Protein AF-A0A8I2YG56-F1 (afdb_monomer)

Mean predicted aligned error: 8.92 Å

Foldseek 3Di:
DDFFDADPVRHGDDDPPPVVLVCVVWVKDADADPDGDPVDDPVCRVVPGGDIDTPPPDDPVSVVVSVVVD

Nearest PDB structures (foldseek):
  6tnn-assembly1_s 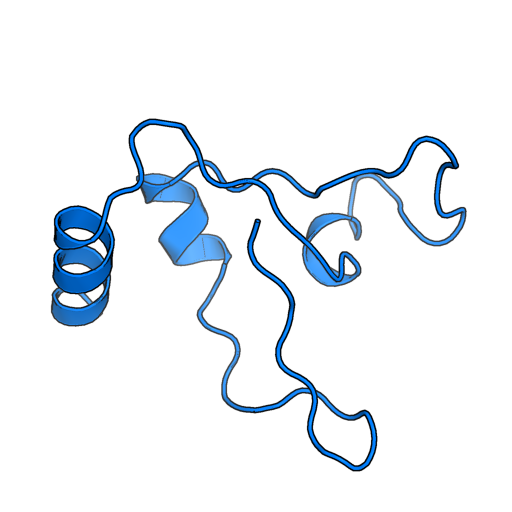 TM=2.864E-01  e=8.981E+00  Bacillus subtilis subsp. subtilis str. 16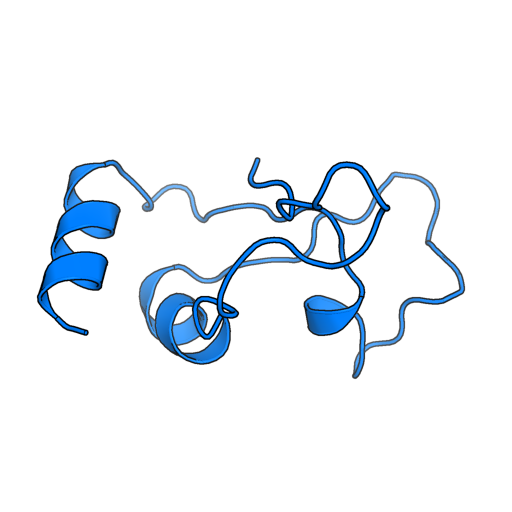8
  7jil-assembly1_e  TM=2.560E-01  e=7.843E+00  Flavobacterium johnsoniae

Secondary structure (DSSP, 8-state):
-EE--B-TTSSBPSS---HHHHHHHH--EE---SS--TT--TTTHHHH-SEEEPPTT--HHHHHHHHH--

Radius of gyration: 13.11 Å; Cα contacts (8 Å, |Δi|>4): 57; chains: 1; bounding box: 31×23×29 Å

Organism: NCBI:txid495285

Sequence (70 aa):
MLKRAKRANGSDFCDVFPLDQLRSYVHITPHFSAIADNRLTHSNSILASESFFLNRYFDTDLFYAVLQAM

Structure (mmCIF, N/CA/C/O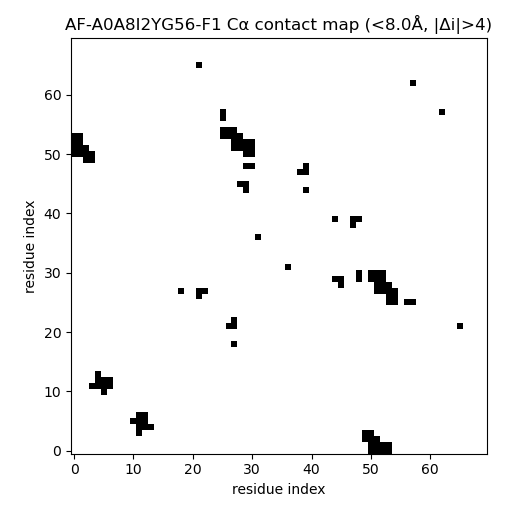 backbone):
data_AF-A0A8I2YG56-F1
#
_entry.id   AF-A0A8I2YG56-F1
#
loop_
_atom_site.group_PDB
_atom_site.id
_atom_site.type_symbol
_atom_site.label_atom_id
_atom_site.label_alt_id
_atom_site.label_comp_id
_atom_site.label_asym_id
_atom_site.label_entity_id
_atom_site.label_seq_id
_atom_site.pdbx_PDB_ins_code
_atom_site.Cartn_x
_atom_site.Cartn_y
_atom_site.Cartn_z
_atom_site.occupancy
_atom_site.B_iso_or_equiv
_atom_site.auth_seq_id
_atom_site.auth_comp_id
_atom_site.auth_asym_id
_atom_site.auth_atom_id
_atom_site.pdbx_PDB_model_num
ATOM 1 N N . MET A 1 1 ? 0.557 8.915 -0.496 1.00 66.44 1 MET A N 1
ATOM 2 C CA . MET A 1 1 ? 1.242 7.661 -0.878 1.00 66.44 1 MET A CA 1
ATOM 3 C C . MET A 1 1 ? 1.583 6.915 0.396 1.00 66.44 1 MET A C 1
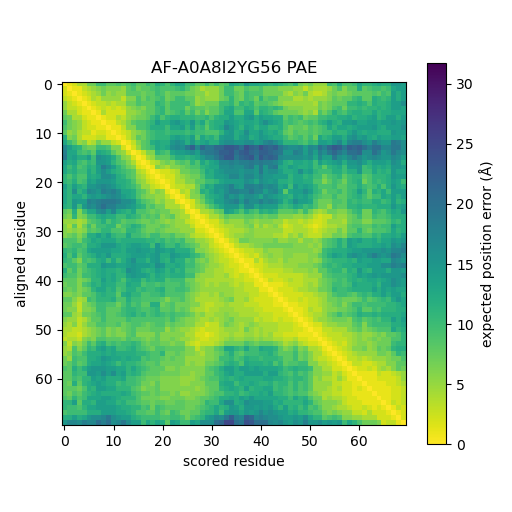ATOM 5 O O . MET A 1 1 ? 2.256 7.490 1.244 1.00 66.44 1 MET A O 1
ATOM 9 N N . LEU A 1 2 ? 1.082 5.694 0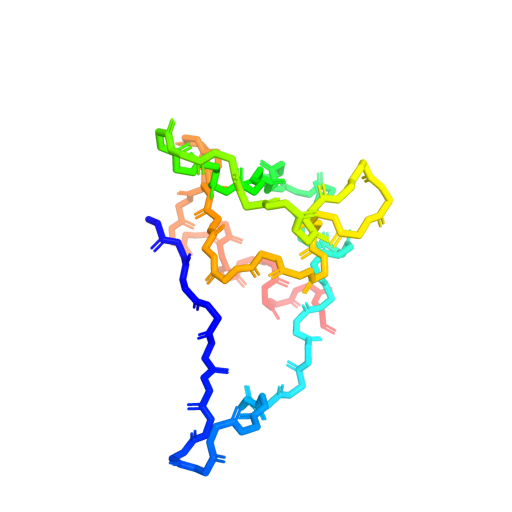.550 1.00 71.56 2 LEU A N 1
ATOM 10 C CA . LEU A 1 2 ? 1.384 4.841 1.701 1.00 71.56 2 LEU A CA 1
ATOM 11 C C . LEU A 1 2 ? 2.665 4.056 1.420 1.00 71.56 2 LEU A C 1
ATOM 13 O O . LEU A 1 2 ? 2.872 3.631 0.284 1.00 71.56 2 LEU A O 1
ATOM 17 N N . LYS A 1 3 ? 3.513 3.879 2.434 1.00 73.12 3 LYS A N 1
ATOM 18 C CA . LYS A 1 3 ? 4.708 3.028 2.373 1.00 73.12 3 LYS A CA 1
ATOM 19 C C . LYS A 1 3 ? 4.588 1.928 3.419 1.00 73.12 3 LYS A C 1
ATOM 21 O O . LYS A 1 3 ? 4.132 2.197 4.529 1.00 73.12 3 LYS A O 1
ATOM 26 N N . ARG A 1 4 ? 5.009 0.712 3.073 1.00 72.75 4 ARG A N 1
ATOM 27 C CA . ARG A 1 4 ? 5.076 -0.403 4.024 1.00 72.75 4 ARG A CA 1
ATOM 28 C C . ARG A 1 4 ? 6.066 -0.060 5.140 1.00 72.75 4 ARG A C 1
ATOM 30 O O . ARG A 1 4 ? 7.201 0.326 4.862 1.00 72.75 4 ARG A O 1
ATOM 37 N N . ALA A 1 5 ? 5.638 -0.194 6.392 1.00 73.44 5 ALA A N 1
ATOM 38 C CA . ALA A 1 5 ? 6.523 -0.023 7.536 1.00 73.44 5 ALA A CA 1
ATOM 39 C C . ALA A 1 5 ? 7.419 -1.263 7.679 1.00 73.44 5 ALA A C 1
ATOM 41 O O . ALA A 1 5 ? 6.929 -2.391 7.743 1.00 73.44 5 ALA A O 1
ATOM 42 N N . LYS A 1 6 ? 8.737 -1.054 7.735 1.00 74.88 6 LYS A N 1
ATOM 43 C CA . LYS A 1 6 ? 9.724 -2.104 8.015 1.00 74.88 6 LYS A CA 1
ATOM 44 C C . LYS A 1 6 ? 10.427 -1.805 9.335 1.00 74.88 6 LYS A C 1
ATOM 46 O O . LYS A 1 6 ? 10.648 -0.648 9.688 1.00 74.88 6 LYS A O 1
ATOM 51 N N . ARG A 1 7 ? 10.763 -2.857 10.076 1.00 77.31 7 ARG A N 1
ATOM 52 C CA . ARG A 1 7 ? 11.627 -2.801 11.258 1.00 77.31 7 ARG A CA 1
ATOM 53 C C . ARG A 1 7 ? 13.032 -2.385 10.832 1.00 77.31 7 ARG A C 1
ATOM 55 O O . ARG A 1 7 ? 13.413 -2.520 9.672 1.00 77.31 7 ARG A O 1
ATOM 62 N N . ALA A 1 8 ? 13.832 -1.935 11.797 1.00 81.31 8 ALA A N 1
ATOM 63 C CA . ALA A 1 8 ? 15.227 -1.555 11.562 1.00 81.31 8 ALA A CA 1
ATOM 64 C C . ALA A 1 8 ? 16.081 -2.699 10.973 1.00 81.31 8 ALA A C 1
ATOM 66 O O . ALA A 1 8 ? 17.056 -2.443 10.279 1.00 81.31 8 ALA A O 1
ATOM 67 N N . ASN A 1 9 ? 15.693 -3.957 11.209 1.00 81.50 9 ASN A N 1
ATOM 68 C CA . ASN A 1 9 ? 16.328 -5.151 10.643 1.00 81.50 9 ASN A CA 1
ATOM 69 C C . ASN A 1 9 ? 15.784 -5.545 9.250 1.00 81.50 9 ASN A C 1
ATOM 71 O O . ASN A 1 9 ? 16.127 -6.611 8.745 1.00 81.50 9 ASN A O 1
ATOM 75 N N . GLY A 1 10 ? 14.916 -4.731 8.641 1.00 71.31 10 GLY A N 1
ATOM 76 C CA . GLY A 1 10 ? 14.356 -4.961 7.309 1.00 71.31 10 GLY A CA 1
ATOM 77 C C . GLY A 1 10 ? 13.182 -5.939 7.243 1.00 71.31 10 GLY A C 1
ATOM 78 O O . GLY A 1 10 ? 12.594 -6.073 6.170 1.00 71.31 10 GLY A O 1
ATOM 79 N N . SER A 1 11 ? 12.802 -6.590 8.347 1.00 75.25 11 SER A N 1
ATOM 80 C CA . SER A 1 11 ? 11.579 -7.399 8.387 1.00 75.25 11 SER A CA 1
ATOM 81 C C . SER A 1 11 ? 10.345 -6.503 8.518 1.00 75.25 11 SER A C 1
ATOM 83 O O . SER A 1 11 ? 10.445 -5.358 8.958 1.00 75.25 11 SER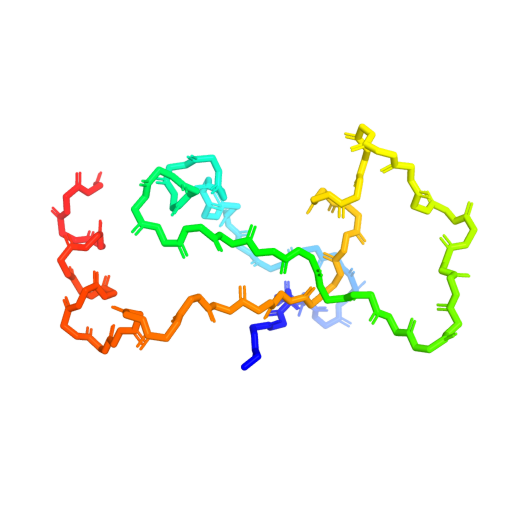 A O 1
ATOM 85 N N . ASP A 1 12 ? 9.164 -7.005 8.182 1.00 69.75 12 ASP A N 1
ATOM 86 C CA . ASP A 1 12 ? 7.940 -6.201 8.254 1.00 69.75 12 ASP A CA 1
ATOM 87 C C . ASP A 1 12 ? 7.625 -5.756 9.705 1.00 69.75 12 ASP A C 1
ATOM 89 O O . ASP A 1 12 ? 7.852 -6.495 10.677 1.00 69.75 12 ASP A O 1
ATOM 93 N N . PHE A 1 13 ? 7.185 -4.499 9.872 1.00 61.38 13 PHE A N 1
ATOM 94 C CA . PHE A 1 13 ? 6.840 -3.911 11.174 1.00 61.38 13 PHE A CA 1
ATOM 95 C C . PHE A 1 13 ? 5.332 -4.000 11.426 1.00 61.38 13 PHE A C 1
ATOM 97 O O . PHE A 1 13 ? 4.558 -3.337 10.743 1.00 61.38 13 PHE A O 1
ATOM 104 N N . CYS A 1 14 ? 4.973 -4.748 12.475 1.00 49.69 14 CYS A N 1
ATOM 105 C CA . CYS A 1 14 ? 3.616 -5.008 12.973 1.00 49.69 14 CYS A CA 1
ATOM 106 C C . CYS A 1 14 ? 2.670 -5.754 12.026 1.00 49.69 14 CYS A C 1
ATOM 108 O O . CYS A 1 14 ? 2.923 -5.895 10.831 1.00 49.69 14 CYS A O 1
ATOM 110 N N . ASP A 1 15 ? 1.612 -6.286 12.643 1.00 51.31 15 ASP A N 1
ATOM 111 C CA . ASP A 1 15 ? 0.556 -7.063 12.012 1.00 51.31 15 ASP A CA 1
ATOM 112 C C . ASP A 1 15 ? 0.082 -6.385 10.735 1.00 51.31 15 ASP A C 1
ATOM 114 O O . ASP A 1 15 ? -0.199 -5.184 10.693 1.00 51.31 15 ASP A O 1
ATOM 118 N N . VAL A 1 16 ? 0.053 -7.189 9.676 1.00 55.03 16 VAL A N 1
ATOM 119 C CA . VAL A 1 16 ? -0.484 -6.824 8.377 1.00 55.03 16 VAL A CA 1
ATOM 120 C C . VAL A 1 16 ? -1.887 -6.299 8.633 1.00 55.03 16 VAL A C 1
ATOM 122 O O . VAL A 1 16 ? -2.792 -7.086 8.892 1.00 55.03 16 VAL A O 1
ATOM 125 N N . PHE A 1 17 ? -2.077 -4.979 8.571 1.00 56.75 17 PHE A N 1
ATOM 126 C CA . PHE A 1 17 ? -3.412 -4.430 8.377 1.00 56.75 17 PHE A CA 1
ATOM 127 C C . PHE A 1 17 ? -3.947 -5.179 7.158 1.00 56.75 17 PHE A C 1
ATOM 129 O O . PHE A 1 17 ? -3.289 -5.076 6.113 1.00 56.75 17 PHE A O 1
ATOM 136 N N . PRO A 1 18 ? -5.006 -6.006 7.270 1.00 59.44 18 PRO A N 1
ATOM 137 C CA . PRO A 1 18 ? -5.418 -6.848 6.165 1.00 59.44 18 PRO A CA 1
ATOM 138 C C . PRO A 1 18 ? -5.796 -5.907 5.034 1.00 59.44 18 PRO A C 1
ATOM 140 O O . PRO A 1 18 ? -6.847 -5.265 5.056 1.00 59.44 18 PRO A O 1
ATOM 143 N N . LEU A 1 19 ? -4.889 -5.758 4.067 1.00 59.59 19 LEU A N 1
ATOM 144 C CA . LEU A 1 19 ? -5.093 -4.882 2.919 1.00 59.59 19 LEU A CA 1
ATOM 145 C C . LEU A 1 19 ? -6.390 -5.281 2.225 1.00 59.59 19 LEU A C 1
ATOM 147 O O . LEU A 1 19 ? -7.069 -4.420 1.691 1.00 59.59 19 LEU A O 1
ATOM 151 N N . ASP A 1 20 ? -6.750 -6.557 2.326 1.00 59.16 20 ASP A N 1
ATOM 152 C CA . ASP A 1 20 ? -7.998 -7.198 1.939 1.00 59.16 20 ASP A CA 1
ATOM 153 C C . ASP A 1 20 ? -9.240 -6.488 2.509 1.00 59.16 20 ASP A C 1
ATOM 155 O O . ASP A 1 20 ? -10.177 -6.208 1.761 1.00 59.16 20 ASP A O 1
ATOM 159 N N . GLN A 1 21 ? -9.237 -6.126 3.799 1.00 59.47 21 GLN A N 1
ATOM 160 C CA . GLN A 1 21 ? -10.342 -5.406 4.445 1.00 59.47 21 GLN A CA 1
ATOM 161 C C . GLN A 1 21 ? -10.392 -3.950 3.981 1.00 59.47 21 GLN A C 1
ATOM 163 O O . GLN A 1 21 ? -11.453 -3.466 3.581 1.00 59.47 21 GLN A O 1
ATOM 168 N N . LEU A 1 22 ? -9.238 -3.275 3.917 1.00 61.97 22 LEU A N 1
ATOM 169 C CA . LEU A 1 22 ? -9.157 -1.905 3.400 1.00 61.97 22 LEU A CA 1
ATOM 170 C C . LEU A 1 22 ? -9.473 -1.826 1.896 1.00 61.97 22 LEU A C 1
ATOM 172 O O . LEU A 1 22 ? -9.913 -0.787 1.409 1.00 61.97 22 LEU A O 1
ATOM 176 N N . ARG A 1 23 ? -9.271 -2.909 1.138 1.00 61.06 23 ARG A N 1
ATOM 177 C CA . ARG A 1 23 ? -9.496 -2.959 -0.313 1.00 61.06 23 ARG A CA 1
ATOM 178 C C . ARG A 1 23 ? -10.948 -2.703 -0.668 1.00 61.06 23 ARG A C 1
ATOM 180 O O . ARG A 1 23 ? -11.203 -2.008 -1.649 1.00 61.06 23 ARG A O 1
ATOM 187 N N . SER A 1 24 ? -11.857 -3.246 0.144 1.00 62.53 24 SER A N 1
ATOM 188 C CA . SER A 1 24 ? -13.301 -3.080 -0.027 1.00 62.53 24 SER A CA 1
ATOM 189 C C . SER A 1 24 ? -13.745 -1.624 0.162 1.00 62.53 24 SER A C 1
ATOM 191 O O . SER A 1 24 ? -14.616 -1.161 -0.568 1.00 62.53 24 SER A O 1
ATOM 193 N N . TYR A 1 25 ? -13.087 -0.884 1.062 1.00 59.06 25 TYR A N 1
ATOM 194 C CA . TYR A 1 25 ? -13.455 0.492 1.412 1.00 59.06 25 TYR A CA 1
ATOM 195 C C . TYR A 1 25 ? -12.675 1.565 0.644 1.00 59.06 25 TYR A C 1
ATOM 197 O O . TYR A 1 25 ? -13.192 2.651 0.398 1.00 59.06 25 TYR A O 1
ATOM 205 N N . VAL A 1 26 ? -11.425 1.288 0.265 1.00 63.97 26 VAL A N 1
ATOM 206 C CA . VAL A 1 26 ? -10.459 2.340 -0.097 1.00 63.97 26 VAL A CA 1
ATOM 207 C C . VAL A 1 26 ? -9.886 2.190 -1.506 1.00 63.97 26 VAL A C 1
ATOM 209 O O . VAL A 1 26 ? -9.234 3.103 -2.006 1.00 63.97 26 VAL A O 1
ATOM 212 N N . HIS A 1 27 ? -10.151 1.077 -2.192 1.00 69.12 27 HIS A N 1
ATOM 213 C CA . HIS A 1 27 ? -9.599 0.782 -3.518 1.00 69.12 27 HIS A CA 1
ATOM 214 C C . HIS A 1 27 ? -8.087 1.080 -3.604 1.00 69.12 27 HIS A C 1
ATOM 216 O O . HIS A 1 27 ? -7.620 1.966 -4.322 1.00 69.12 27 HIS A O 1
ATOM 222 N N . ILE A 1 28 ? -7.308 0.347 -2.805 1.00 72.69 28 ILE A N 1
ATOM 223 C CA . ILE A 1 28 ? -5.850 0.475 -2.779 1.00 72.69 28 ILE A CA 1
ATOM 224 C C . ILE A 1 28 ? -5.272 -0.043 -4.094 1.00 72.69 28 ILE A C 1
ATOM 226 O O . ILE A 1 28 ? -5.494 -1.198 -4.468 1.00 72.69 28 ILE A O 1
ATOM 230 N N . THR A 1 29 ? -4.478 0.796 -4.759 1.00 75.50 29 THR A N 1
ATOM 231 C CA . THR A 1 29 ? -3.761 0.423 -5.983 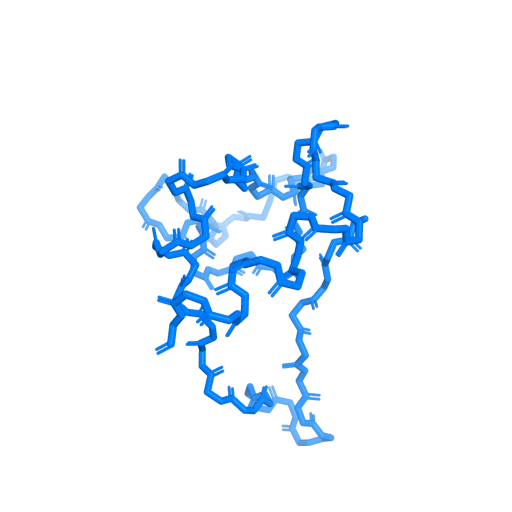1.00 75.50 29 THR A CA 1
ATOM 232 C C . THR A 1 29 ? -2.256 0.393 -5.711 1.00 75.50 29 THR A C 1
ATOM 234 O O . THR A 1 29 ? -1.728 1.372 -5.172 1.00 75.50 29 THR A O 1
ATOM 237 N N . PRO A 1 30 ? -1.541 -0.696 -6.056 1.00 74.81 30 PRO A N 1
ATOM 238 C CA . PRO A 1 30 ? -0.083 -0.715 -6.025 1.00 74.81 30 PRO A CA 1
ATOM 239 C C . PRO A 1 30 ? 0.499 0.461 -6.811 1.00 74.81 30 PRO A C 1
ATOM 241 O O . PRO A 1 30 ? 0.065 0.748 -7.928 1.00 74.81 30 PRO A O 1
ATOM 244 N N . HIS A 1 31 ? 1.468 1.163 -6.232 1.00 78.38 31 HIS A N 1
ATOM 245 C CA . HIS A 1 31 ? 2.169 2.215 -6.954 1.00 78.38 31 HIS A CA 1
ATOM 246 C C . HIS A 1 31 ? 3.285 1.587 -7.787 1.00 78.38 31 HIS A C 1
ATOM 248 O O . HIS A 1 31 ? 4.339 1.217 -7.269 1.00 78.38 31 HIS A O 1
ATOM 254 N N . PHE A 1 32 ? 3.038 1.475 -9.089 1.00 75.62 32 PHE A N 1
ATOM 255 C CA . PHE A 1 32 ? 4.049 1.057 -10.049 1.00 75.62 32 PHE A CA 1
ATOM 256 C C . PHE A 1 32 ? 4.929 2.249 -10.420 1.00 75.62 32 PHE A C 1
ATOM 258 O O . PHE A 1 32 ? 4.426 3.318 -10.767 1.00 75.62 32 PHE A O 1
ATOM 265 N N . SER A 1 33 ? 6.245 2.065 -10.329 1.00 73.12 33 SER A N 1
ATOM 266 C CA . SER A 1 33 ? 7.200 3.080 -10.768 1.00 73.12 33 SER A CA 1
ATOM 267 C C . SER A 1 33 ? 7.271 3.130 -12.300 1.00 73.12 33 SER A C 1
ATOM 269 O O . SER A 1 33 ? 6.778 2.230 -12.980 1.00 73.12 33 SER A O 1
ATOM 271 N N . ALA A 1 34 ? 7.928 4.154 -12.855 1.00 80.06 34 ALA A N 1
ATOM 272 C CA . ALA A 1 34 ? 8.182 4.237 -14.297 1.00 80.06 34 ALA A CA 1
ATOM 273 C C . ALA A 1 34 ? 8.956 3.017 -14.841 1.00 80.06 34 ALA A C 1
ATOM 275 O O . ALA A 1 34 ? 8.865 2.703 -16.025 1.00 80.06 34 ALA A O 1
ATOM 276 N N . ILE A 1 35 ? 9.695 2.322 -13.971 1.00 82.06 35 ILE A N 1
ATOM 277 C CA . ILE A 1 35 ? 10.344 1.047 -14.260 1.00 82.06 35 ILE A CA 1
ATOM 278 C C . ILE A 1 35 ? 9.503 -0.063 -13.622 1.00 82.06 35 ILE A C 1
ATOM 280 O O . ILE A 1 35 ? 9.249 -0.053 -12.414 1.00 82.06 35 ILE A O 1
ATOM 284 N N . ALA A 1 36 ? 9.073 -1.028 -14.433 1.00 73.62 36 ALA A N 1
ATOM 285 C CA . ALA A 1 36 ? 8.395 -2.212 -13.929 1.00 73.62 36 ALA A CA 1
ATOM 286 C C . ALA A 1 36 ? 9.365 -3.032 -13.064 1.00 73.62 36 ALA A C 1
ATOM 288 O O . ALA A 1 36 ? 10.436 -3.425 -13.528 1.00 73.62 36 ALA A O 1
ATOM 289 N N . ASP A 1 37 ? 8.989 -3.300 -11.814 1.00 77.94 37 ASP A N 1
ATOM 290 C CA . ASP A 1 37 ? 9.697 -4.272 -10.987 1.00 77.94 37 ASP A CA 1
ATOM 291 C C . ASP A 1 37 ? 9.372 -5.673 -11.520 1.00 77.94 37 ASP A C 1
ATOM 293 O O . ASP A 1 37 ? 8.226 -6.125 -11.480 1.00 77.94 37 ASP A O 1
ATOM 297 N N . ASN A 1 38 ? 10.391 -6.349 -12.050 1.00 78.69 38 ASN A N 1
ATOM 298 C CA . ASN A 1 38 ? 10.274 -7.668 -12.673 1.00 78.69 38 ASN A CA 1
ATOM 299 C C . ASN A 1 38 ? 9.863 -8.778 -11.692 1.00 78.69 38 ASN A C 1
ATOM 301 O O . ASN A 1 38 ? 9.525 -9.882 -12.121 1.00 78.69 38 ASN A O 1
ATOM 305 N N . ARG A 1 39 ? 9.875 -8.498 -10.385 1.00 79.38 39 ARG A N 1
ATOM 306 C CA . ARG A 1 39 ? 9.392 -9.404 -9.340 1.00 79.38 39 ARG A CA 1
ATOM 307 C C . ARG A 1 39 ? 7.873 -9.336 -9.182 1.00 79.38 39 ARG A C 1
ATOM 309 O O . ARG A 1 39 ? 7.294 -10.256 -8.598 1.00 79.38 39 ARG A O 1
ATOM 316 N N . LEU A 1 40 ? 7.236 -8.271 -9.679 1.00 78.44 40 LEU A N 1
ATOM 317 C CA . LEU A 1 40 ? 5.796 -8.060 -9.575 1.00 78.44 40 LEU A CA 1
ATOM 318 C C . LEU A 1 40 ? 5.054 -8.769 -10.712 1.00 78.44 40 LEU A C 1
ATOM 320 O O . LEU A 1 40 ? 5.273 -8.533 -11.896 1.00 78.44 40 LEU A O 1
ATOM 324 N N . THR A 1 41 ? 4.111 -9.614 -10.329 1.00 80.31 41 THR A N 1
ATOM 325 C CA . THR A 1 41 ? 3.137 -10.274 -11.191 1.00 80.31 41 THR A CA 1
ATOM 326 C C . THR A 1 41 ? 1.739 -9.797 -10.817 1.00 80.31 41 THR A C 1
ATOM 328 O O . THR A 1 41 ? 1.517 -9.227 -9.746 1.00 80.31 41 THR A O 1
ATOM 331 N N . HIS A 1 42 ? 0.751 -10.085 -11.665 1.00 74.00 42 HIS A N 1
ATOM 332 C CA . HIS A 1 42 ? -0.648 -9.799 -11.341 1.00 74.00 42 HIS A CA 1
ATOM 333 C C . HIS A 1 42 ? -1.061 -10.385 -9.975 1.00 74.00 42 HIS A C 1
ATOM 335 O O . HIS A 1 42 ? -1.734 -9.718 -9.194 1.00 74.00 42 HIS A O 1
ATOM 341 N N . SER A 1 43 ? -0.606 -11.602 -9.658 1.00 79.06 43 SER A N 1
ATOM 342 C CA . SER A 1 43 ? -0.980 -12.318 -8.436 1.00 79.06 43 SER A CA 1
ATOM 343 C C . SER A 1 43 ? -0.227 -11.871 -7.183 1.00 79.06 43 SER A C 1
ATOM 345 O O . SER A 1 43 ? -0.775 -11.997 -6.091 1.00 79.06 43 SER A O 1
ATOM 347 N N . ASN A 1 44 ? 0.998 -11.351 -7.304 1.00 77.19 44 ASN A N 1
ATOM 348 C CA . ASN A 1 44 ? 1.814 -10.983 -6.141 1.00 77.19 44 ASN A CA 1
ATOM 349 C C . ASN A 1 44 ? 1.968 -9.464 -5.947 1.00 77.19 44 ASN A C 1
ATOM 351 O O . ASN A 1 44 ? 2.475 -9.043 -4.910 1.00 77.19 44 ASN A O 1
ATOM 355 N N . SER A 1 45 ? 1.509 -8.646 -6.902 1.00 74.81 45 SER A N 1
ATOM 356 C CA . SER A 1 45 ? 1.739 -7.195 -6.920 1.00 74.81 45 SER A CA 1
ATOM 357 C C . SER A 1 45 ? 1.311 -6.491 -5.633 1.00 74.81 45 SER A C 1
ATOM 359 O O . SER A 1 45 ? 2.027 -5.629 -5.139 1.00 74.81 45 SER A O 1
ATOM 361 N N . ILE A 1 46 ? 0.182 -6.880 -5.045 1.00 75.25 46 ILE A N 1
ATOM 362 C CA . ILE A 1 46 ? -0.328 -6.286 -3.799 1.00 75.25 46 ILE A CA 1
ATOM 363 C C . ILE A 1 46 ? 0.543 -6.662 -2.601 1.00 75.25 46 ILE A C 1
ATOM 365 O O . ILE A 1 46 ? 0.813 -5.832 -1.741 1.00 75.25 46 ILE A O 1
ATOM 369 N N . LEU A 1 47 ? 0.989 -7.915 -2.537 1.00 73.19 47 LEU A N 1
ATOM 370 C CA . LEU A 1 47 ? 1.780 -8.417 -1.417 1.00 73.19 47 LEU A CA 1
ATOM 371 C C . LEU A 1 47 ? 3.220 -7.903 -1.484 1.00 73.19 47 LEU A C 1
ATOM 373 O O . LEU A 1 47 ? 3.790 -7.540 -0.460 1.00 73.19 47 LEU A O 1
ATOM 377 N N . ALA A 1 48 ? 3.786 -7.838 -2.688 1.00 73.88 48 ALA A N 1
ATOM 378 C CA . ALA A 1 48 ? 5.178 -7.478 -2.923 1.00 73.88 48 ALA A CA 1
ATOM 379 C C . ALA A 1 48 ? 5.411 -5.967 -3.090 1.00 73.88 48 ALA A C 1
ATOM 381 O O . ALA A 1 48 ? 6.553 -5.524 -3.002 1.00 73.88 48 ALA A O 1
ATOM 382 N N . SER A 1 49 ? 4.362 -5.161 -3.294 1.00 78.56 49 SER A N 1
ATOM 383 C CA . SER A 1 49 ? 4.530 -3.709 -3.403 1.00 78.56 49 SER A CA 1
ATOM 384 C C . SER A 1 49 ? 4.880 -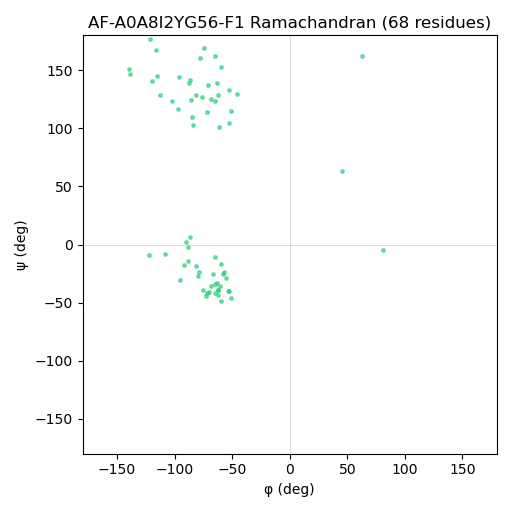3.064 -2.065 1.00 78.56 49 SER A C 1
ATOM 386 O O . SER A 1 49 ? 4.302 -3.353 -1.010 1.00 78.56 49 SER A O 1
ATOM 388 N N . GLU A 1 50 ? 5.829 -2.133 -2.134 1.00 76.38 50 GLU A N 1
ATOM 389 C CA . GLU A 1 50 ? 6.292 -1.345 -0.992 1.00 76.38 50 GLU A CA 1
ATOM 390 C C . GLU A 1 50 ? 5.534 -0.026 -0.839 1.00 76.38 50 GLU A C 1
ATOM 392 O O . GLU A 1 50 ? 5.569 0.585 0.231 1.00 76.38 50 GLU A O 1
ATOM 397 N N . SER A 1 51 ? 4.844 0.421 -1.893 1.00 78.06 51 SER A N 1
ATOM 398 C CA . SER A 1 51 ? 4.056 1.646 -1.861 1.00 78.06 51 SER A CA 1
ATOM 399 C C . SER A 1 51 ? 2.729 1.527 -2.596 1.00 78.06 51 SER A C 1
ATOM 401 O O . SER A 1 51 ? 2.589 0.756 -3.546 1.00 78.06 51 SER A O 1
ATOM 403 N N . PHE A 1 52 ? 1.752 2.302 -2.129 1.00 78.62 52 PHE A N 1
ATOM 404 C CA . PHE A 1 52 ? 0.380 2.254 -2.617 1.00 78.62 52 PHE A CA 1
ATOM 405 C C . PHE A 1 52 ? -0.222 3.649 -2.765 1.00 78.62 52 PHE A C 1
ATOM 407 O O . PHE A 1 52 ? 0.045 4.567 -1.971 1.00 78.62 52 PHE A O 1
ATOM 414 N N . PHE A 1 53 ? -1.081 3.782 -3.770 1.00 76.00 53 PHE A N 1
ATOM 415 C CA . PHE A 1 53 ? -1.995 4.901 -3.897 1.00 76.00 53 PHE A CA 1
ATOM 416 C C . PHE A 1 53 ? -3.288 4.615 -3.147 1.00 76.00 53 PHE A C 1
ATOM 418 O O . PHE A 1 53 ? -3.833 3.511 -3.188 1.00 76.00 53 PHE A O 1
ATOM 425 N N . LEU A 1 54 ? -3.758 5.656 -2.476 1.00 73.94 54 LEU A N 1
ATOM 426 C CA . LEU A 1 54 ? -5.075 5.708 -1.876 1.00 73.94 54 LEU A CA 1
ATOM 427 C C . LEU A 1 54 ? -6.005 6.417 -2.855 1.00 73.94 54 LEU A C 1
ATOM 429 O O . LEU A 1 54 ? -5.585 7.352 -3.543 1.00 73.94 54 LEU A O 1
ATOM 433 N N . ASN A 1 55 ? -7.255 5.972 -2.917 1.00 73.00 55 ASN A N 1
ATOM 434 C CA . ASN A 1 55 ? -8.283 6.670 -3.671 1.00 73.00 55 ASN A CA 1
ATOM 435 C C . ASN A 1 55 ? -8.459 8.106 -3.135 1.00 73.00 55 ASN A C 1
ATOM 437 O O . ASN A 1 55 ? -8.239 8.369 -1.955 1.00 73.00 55 ASN A O 1
ATOM 441 N N . ARG A 1 56 ? -8.901 9.034 -3.990 1.00 72.31 56 ARG A N 1
ATOM 442 C CA . ARG A 1 56 ? -9.161 10.440 -3.634 1.00 72.31 56 ARG A CA 1
ATOM 443 C C . ARG A 1 56 ? -10.212 10.627 -2.535 1.00 72.31 56 ARG A C 1
ATOM 445 O O . ARG A 1 56 ? -10.317 11.720 -1.999 1.00 72.31 56 ARG A O 1
ATOM 452 N N . TYR A 1 57 ? -11.011 9.596 -2.273 1.00 70.12 57 TYR A N 1
ATOM 453 C CA . TYR A 1 57 ? -12.029 9.571 -1.222 1.00 70.12 57 TYR A CA 1
ATOM 454 C C . TYR A 1 57 ? -11.486 9.054 0.114 1.00 70.12 57 TYR A C 1
ATOM 456 O O . TYR A 1 57 ? -12.248 8.907 1.059 1.00 70.12 57 TYR A O 1
ATOM 464 N N . PHE A 1 58 ? -10.191 8.734 0.190 1.00 72.50 58 PHE A N 1
ATOM 465 C CA . PHE A 1 58 ? -9.564 8.384 1.451 1.00 72.50 58 PHE A CA 1
ATOM 466 C C . PHE A 1 58 ? -9.129 9.641 2.190 1.00 72.50 58 PHE A C 1
ATOM 468 O O . PHE A 1 58 ? -8.176 10.315 1.789 1.00 72.50 58 PHE A O 1
ATOM 475 N N . ASP A 1 59 ? -9.824 9.919 3.280 1.00 74.38 59 ASP A N 1
ATOM 476 C CA . ASP A 1 59 ? -9.518 10.989 4.213 1.00 74.38 59 ASP A CA 1
ATOM 477 C C . ASP A 1 59 ? -9.296 10.435 5.629 1.00 74.38 59 ASP A C 1
ATOM 479 O O . ASP A 1 59 ? -9.369 9.230 5.893 1.00 74.38 59 ASP A O 1
ATOM 483 N N . THR A 1 60 ? -8.944 11.339 6.537 1.00 76.88 60 THR A N 1
ATOM 484 C CA . THR A 1 60 ? -8.660 11.025 7.938 1.00 76.88 60 THR A CA 1
ATOM 485 C C . THR A 1 60 ? -9.867 10.410 8.647 1.00 76.88 60 THR A C 1
ATOM 487 O O . THR A 1 60 ? -9.693 9.513 9.472 1.00 76.88 60 THR A O 1
ATOM 490 N N . ASP A 1 61 ? -11.079 10.849 8.311 1.00 78.12 61 ASP A N 1
ATOM 491 C CA . ASP A 1 61 ? -12.306 10.388 8.960 1.00 78.12 61 ASP A CA 1
ATOM 492 C C . ASP A 1 61 ? -12.625 8.952 8.534 1.00 78.12 61 ASP A C 1
ATOM 494 O O . ASP A 1 61 ? -12.922 8.102 9.377 1.00 78.12 61 ASP A O 1
ATOM 498 N N . LEU A 1 62 ? -12.450 8.639 7.245 1.00 74.19 62 LEU A N 1
ATOM 499 C CA . LEU A 1 62 ? -12.580 7.281 6.725 1.00 74.19 62 LEU A CA 1
ATOM 500 C C . LEU A 1 62 ? -11.543 6.333 7.346 1.00 74.19 62 LEU A C 1
ATOM 502 O O . LEU A 1 62 ? -11.875 5.192 7.665 1.00 74.19 62 LEU A O 1
ATOM 506 N N . PHE A 1 63 ? -10.305 6.791 7.561 1.00 73.50 63 PHE A N 1
ATOM 507 C CA . PHE A 1 63 ? -9.278 5.992 8.238 1.00 73.50 63 PHE A CA 1
ATOM 508 C C . PHE A 1 63 ? -9.694 5.604 9.664 1.00 73.50 63 PHE A C 1
ATOM 510 O O . PHE A 1 63 ? -9.611 4.428 10.026 1.00 73.50 63 PHE A O 1
ATOM 517 N N . TYR A 1 64 ? -10.173 6.564 10.460 1.00 73.12 64 TYR A N 1
ATOM 518 C CA . TYR A 1 64 ? -10.611 6.287 11.830 1.00 73.12 64 TYR A CA 1
ATOM 519 C C . TYR A 1 64 ? -11.881 5.438 11.882 1.00 73.12 64 TYR A C 1
ATOM 521 O O . TYR A 1 64 ? -11.978 4.562 12.740 1.00 73.12 64 TYR A O 1
ATOM 529 N N . ALA A 1 65 ? -12.814 5.631 10.948 1.00 74.25 65 ALA A N 1
ATOM 530 C CA . ALA A 1 65 ? -14.008 4.797 10.846 1.00 74.25 65 ALA A CA 1
ATOM 531 C C . ALA A 1 65 ? -13.656 3.328 10.551 1.00 74.25 65 ALA A C 1
ATOM 533 O O . ALA A 1 65 ? -14.199 2.427 11.188 1.00 74.25 65 ALA A O 1
ATOM 534 N N . VAL A 1 66 ? -12.711 3.076 9.636 1.00 69.69 66 VAL A N 1
ATOM 535 C CA . VAL A 1 66 ? -12.228 1.713 9.348 1.00 69.69 66 VAL A CA 1
ATOM 536 C C . VAL A 1 66 ? -11.519 1.113 10.561 1.00 69.69 66 VAL A C 1
ATOM 538 O O . VAL A 1 66 ? -11.757 -0.047 10.881 1.00 69.69 66 VAL A O 1
ATOM 541 N N . LEU A 1 67 ? -10.701 1.897 11.269 1.00 68.12 67 LEU A N 1
ATOM 542 C CA . LEU A 1 67 ? -10.017 1.440 12.480 1.00 68.12 67 LEU A CA 1
ATOM 543 C C . LEU A 1 67 ? -10.994 1.072 13.611 1.00 68.12 67 LEU A C 1
ATOM 545 O O . LEU A 1 67 ? -10.702 0.170 14.383 1.00 68.12 67 LEU A O 1
ATOM 549 N N . GLN A 1 68 ? -12.133 1.762 13.720 1.00 68.94 68 GLN A N 1
ATOM 550 C CA . GLN A 1 68 ? -13.172 1.477 14.719 1.00 68.94 68 GLN A CA 1
ATOM 551 C C . GLN A 1 68 ? -14.076 0.290 14.353 1.00 68.94 68 GLN A C 1
ATOM 553 O O . GLN A 1 68 ? -14.709 -0.282 15.237 1.00 68.94 68 GLN A O 1
ATOM 558 N N . ALA A 1 69 ? -14.182 -0.047 13.065 1.00 62.12 69 ALA A N 1
ATOM 559 C CA . ALA A 1 69 ? -15.018 -1.140 12.563 1.00 62.12 69 ALA A CA 1
ATOM 560 C C . ALA A 1 69 ? -14.304 -2.508 12.540 1.00 62.12 69 ALA A C 1
ATOM 562 O O . ALA A 1 69 ? -14.916 -3.503 12.143 1.00 62.12 69 ALA A O 1
ATOM 563 N N . MET A 1 70 ? -13.026 -2.546 12.924 1.00 58.53 70 MET A N 1
ATOM 564 C CA . MET A 1 70 ? -12.169 -3.734 13.006 1.00 58.53 70 MET A CA 1
ATOM 565 C C . MET A 1 70 ? -11.916 -4.121 14.460 1.00 58.53 70 MET A C 1
ATOM 567 O O . MET A 1 70 ? -11.863 -5.344 14.715 1.00 58.53 70 MET A O 1
#

Solvent-a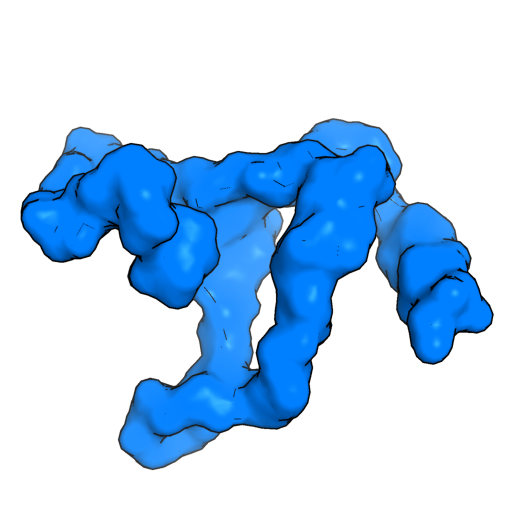ccessible surface area (backbone atoms only — not comparable to full-atom values): 4514 Å² total; per-residue (Å²): 120,50,65,69,57,56,36,98,86,68,47,78,46,72,81,76,71,57,59,74,66,49,37,80,78,40,56,64,39,64,59,77,57,100,62,82,61,87,86,56,43,92,89,42,30,75,79,73,44,58,33,30,40,69,37,94,83,64,47,74,67,57,52,52,52,53,63,72,74,106

pLDDT: mean 71.25, std 7.67, range [49.69, 82.06]